Protein AF-Q0RI42-F1 (afdb_monomer_lite)

InterPro domains:
  IPR036388 Winged helix-like DNA-binding domain superfamily [G3DSA:1.10.10.10] (1-48)

Organism: Frankia alni (strain DSM 45986 / CECT 9034 / ACN14a) (NCBI:txid326424)

pLDDT: mean 71.89, std 14.5, range [38.53, 92.12]

Sequence (73 aa):
MAMAGRVRRSRYEHAEGLSLQQAQRDLRDLTTAGVLEPVGRTRARYYTAGPRFPQPALDIARTPMVLRNPYPD

Structure (mmCIF, N/CA/C/O backbone):
data_AF-Q0RI42-F1
#
_entry.id   AF-Q0RI42-F1
#
loop_
_atom_site.group_PDB
_atom_site.id
_atom_site.type_symbol
_atom_site.label_atom_id
_atom_site.label_alt_id
_atom_site.label_comp_id
_atom_site.label_asym_id
_atom_site.label_entity_id
_atom_site.label_seq_id
_atom_site.pdbx_PDB_ins_code
_atom_site.Cartn_x
_atom_site.Cartn_y
_atom_site.Cartn_z
_atom_site.occupancy
_atom_site.B_iso_or_equiv
_atom_site.auth_seq_id
_atom_site.auth_comp_id
_atom_site.auth_asym_id
_atom_site.auth_atom_id
_atom_site.pdbx_PDB_model_num
ATOM 1 N N . MET A 1 1 ? 16.146 -6.553 3.556 1.00 38.53 1 MET A N 1
ATOM 2 C CA . MET A 1 1 ? 15.187 -7.665 3.358 1.00 38.53 1 MET A CA 1
ATOM 3 C C . MET A 1 1 ? 13.828 -7.302 3.948 1.00 38.53 1 MET A C 1
ATOM 5 O O . MET A 1 1 ? 13.616 -7.558 5.123 1.00 38.53 1 MET A O 1
ATOM 9 N N . ALA A 1 2 ? 12.918 -6.686 3.189 1.00 43.59 2 ALA A N 1
ATOM 10 C CA . ALA A 1 2 ? 11.513 -6.563 3.601 1.00 43.59 2 ALA A CA 1
ATOM 11 C C . ALA A 1 2 ? 10.672 -5.974 2.465 1.00 43.59 2 ALA A C 1
ATOM 13 O O . ALA A 1 2 ? 10.674 -4.769 2.334 1.00 43.59 2 ALA A O 1
ATOM 14 N N . MET A 1 3 ? 9.954 -6.787 1.681 1.00 43.41 3 MET A N 1
ATOM 15 C CA . MET A 1 3 ? 8.741 -6.358 0.946 1.00 43.41 3 MET A CA 1
ATOM 16 C C . MET A 1 3 ? 7.819 -7.543 0.601 1.00 43.41 3 MET A C 1
ATOM 18 O O . MET A 1 3 ? 7.019 -7.459 -0.318 1.00 43.41 3 MET A O 1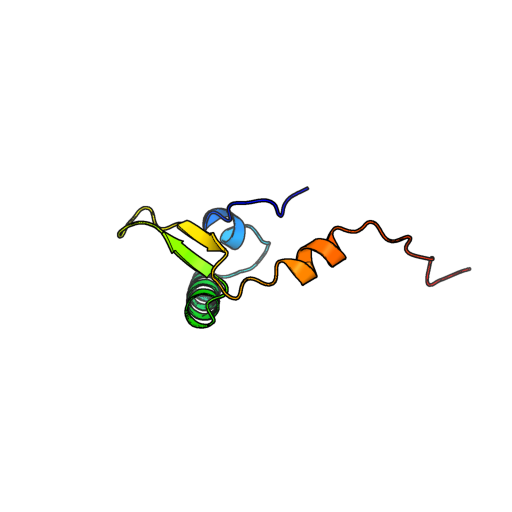
ATOM 22 N N . ALA A 1 4 ? 7.903 -8.686 1.287 1.00 45.03 4 ALA A N 1
ATOM 23 C CA . ALA A 1 4 ? 7.039 -9.833 1.000 1.00 45.03 4 ALA A CA 1
ATOM 24 C C . ALA A 1 4 ? 5.963 -9.995 2.088 1.00 45.03 4 ALA A C 1
ATOM 26 O O . ALA A 1 4 ? 6.227 -10.505 3.171 1.00 45.03 4 ALA A O 1
ATOM 27 N N . GLY A 1 5 ? 4.740 -9.543 1.797 1.00 52.38 5 GLY A N 1
ATOM 28 C CA . GLY A 1 5 ? 3.543 -10.308 2.169 1.00 52.38 5 GLY A CA 1
ATOM 29 C C . GLY A 1 5 ? 2.637 -9.820 3.304 1.00 52.38 5 GLY A C 1
ATOM 30 O O . GLY A 1 5 ? 1.508 -10.288 3.378 1.00 52.38 5 GLY A O 1
ATOM 31 N N . ARG A 1 6 ? 3.030 -8.888 4.181 1.00 49.50 6 ARG A N 1
ATOM 32 C CA . ARG A 1 6 ? 2.084 -8.312 5.164 1.00 49.50 6 ARG A CA 1
ATOM 33 C C . ARG A 1 6 ? 2.639 -7.039 5.782 1.00 49.50 6 ARG A C 1
ATOM 35 O O . ARG A 1 6 ? 3.621 -7.085 6.525 1.00 49.50 6 ARG A O 1
ATOM 42 N N . VAL A 1 7 ? 1.998 -5.908 5.506 1.00 53.81 7 VAL A N 1
ATOM 43 C CA . VAL A 1 7 ? 2.335 -4.642 6.159 1.00 53.81 7 VAL A CA 1
ATOM 44 C C . VAL A 1 7 ? 1.430 -4.486 7.376 1.00 53.81 7 VAL A C 1
ATOM 46 O O . VAL A 1 7 ? 0.230 -4.246 7.265 1.00 53.81 7 VAL A O 1
ATOM 49 N N . ARG A 1 8 ? 1.999 -4.684 8.568 1.00 57.56 8 ARG A N 1
ATOM 50 C CA . ARG A 1 8 ? 1.340 -4.295 9.818 1.00 57.56 8 ARG A CA 1
ATOM 51 C C . ARG A 1 8 ? 1.511 -2.791 10.002 1.00 57.56 8 ARG A C 1
ATOM 53 O O . ARG A 1 8 ? 2.599 -2.270 9.780 1.00 57.56 8 ARG A O 1
ATOM 60 N N . ARG A 1 9 ? 0.445 -2.130 10.458 1.00 53.50 9 ARG A N 1
ATOM 61 C CA . ARG A 1 9 ? 0.368 -0.691 10.768 1.00 53.50 9 ARG A CA 1
ATOM 62 C C . ARG A 1 9 ? 1.594 -0.151 11.524 1.00 53.50 9 ARG A C 1
ATOM 64 O O . ARG A 1 9 ? 2.074 0.924 11.196 1.00 53.50 9 ARG A O 1
ATOM 71 N N . SER A 1 10 ? 2.158 -0.943 12.436 1.00 49.97 10 SER A N 1
ATOM 72 C CA . SER A 1 10 ? 3.344 -0.575 13.220 1.00 49.97 10 SER A CA 1
ATOM 73 C C . SER A 1 10 ? 4.627 -0.374 12.402 1.00 49.97 10 SER A C 1
ATOM 75 O O . SER A 1 10 ? 5.533 0.296 12.875 1.00 49.97 10 SER A O 1
ATOM 77 N N . ARG A 1 11 ? 4.747 -0.929 11.184 1.00 55.62 11 ARG A N 1
ATOM 78 C CA . ARG A 1 11 ? 5.920 -0.686 10.319 1.00 55.62 11 ARG A CA 1
ATOM 79 C C . ARG A 1 11 ? 5.854 0.638 9.560 1.00 55.62 11 ARG A C 1
ATOM 81 O O . ARG A 1 11 ? 6.909 1.152 9.220 1.00 55.62 11 ARG A O 1
ATOM 88 N N . TYR A 1 12 ? 4.660 1.182 9.304 1.00 52.56 12 TYR A N 1
ATOM 89 C CA . TYR A 1 12 ? 4.527 2.527 8.725 1.00 52.56 12 TYR A CA 1
ATOM 90 C C . TYR A 1 12 ? 4.912 3.603 9.744 1.00 52.56 12 TYR A C 1
ATOM 92 O O . TYR A 1 12 ? 5.596 4.555 9.400 1.00 52.56 12 TYR A O 1
ATOM 100 N N . GLU A 1 13 ? 4.534 3.410 11.009 1.00 50.31 13 GLU A N 1
ATOM 101 C CA . GLU A 1 13 ? 4.872 4.323 12.112 1.00 50.31 13 GLU A CA 1
ATOM 102 C C . GLU A 1 13 ? 6.385 4.351 12.425 1.00 50.31 13 GLU A C 1
ATOM 104 O O . GLU A 1 13 ? 6.866 5.314 13.009 1.00 50.31 13 GLU A O 1
ATOM 109 N N . HIS A 1 14 ? 7.142 3.323 12.020 1.00 48.97 14 HIS A N 1
ATOM 110 C CA . HIS A 1 14 ? 8.584 3.190 12.283 1.00 48.97 14 HIS A CA 1
ATOM 111 C C . HIS A 1 14 ? 9.480 3.559 11.087 1.00 48.97 14 HIS A C 1
ATOM 113 O O . HIS A 1 14 ? 10.699 3.449 11.179 1.00 48.97 14 HIS A O 1
ATOM 119 N N . ALA A 1 15 ? 8.902 3.977 9.957 1.00 55.56 15 ALA A N 1
ATOM 120 C CA . ALA A 1 15 ? 9.660 4.576 8.864 1.00 55.56 15 ALA A CA 1
ATOM 121 C C . ALA A 1 15 ? 9.939 6.050 9.215 1.00 55.56 15 ALA A C 1
ATOM 123 O O . ALA A 1 15 ? 9.208 6.933 8.780 1.00 55.56 15 ALA A O 1
ATOM 124 N N . GLU A 1 16 ? 10.918 6.260 10.106 1.00 45.66 16 GLU A N 1
ATOM 125 C CA . GLU A 1 16 ? 11.638 7.506 10.447 1.00 45.66 16 GLU A CA 1
ATOM 126 C C . GLU A 1 16 ? 10.955 8.832 10.014 1.00 45.66 16 GLU A C 1
ATOM 128 O O . GLU A 1 16 ? 11.506 9.588 9.217 1.00 45.66 16 GLU A O 1
ATOM 133 N N . GLY A 1 17 ? 9.742 9.131 10.515 1.00 53.78 17 GLY A N 1
ATOM 134 C CA . GLY A 1 17 ? 9.137 10.472 10.390 1.00 53.78 17 GLY A CA 1
ATOM 135 C C . GLY A 1 17 ? 7.675 10.581 9.935 1.00 53.78 17 GLY A C 1
ATOM 136 O O . GLY A 1 17 ? 7.150 11.695 9.884 1.00 53.78 17 GLY A O 1
ATOM 137 N N . LEU A 1 18 ? 6.971 9.487 9.626 1.00 59.22 18 LEU A N 1
ATOM 138 C CA . LEU A 1 18 ? 5.542 9.586 9.294 1.00 59.22 18 LEU A CA 1
ATOM 139 C C . LEU A 1 18 ? 4.698 9.845 10.552 1.00 59.22 18 LEU A C 1
ATOM 141 O O . LEU A 1 18 ? 4.574 8.991 11.429 1.00 59.22 18 LEU A O 1
ATOM 145 N N . SER A 1 19 ? 4.075 11.026 10.628 1.00 75.69 19 SER A N 1
ATOM 146 C CA . SER A 1 19 ? 3.106 11.327 11.686 1.00 75.69 19 SER A CA 1
ATOM 147 C C . SER A 1 19 ? 1.918 10.361 11.624 1.00 75.69 19 SER A C 1
ATOM 149 O O . SER A 1 19 ? 1.533 9.883 10.554 1.00 75.69 19 SER A O 1
ATOM 151 N N . LEU A 1 20 ? 1.273 10.113 12.768 1.00 76.62 20 LEU A N 1
ATOM 152 C CA . LEU A 1 20 ? 0.095 9.241 12.847 1.00 76.62 20 LEU A CA 1
ATOM 153 C C . LEU A 1 20 ? -1.012 9.658 11.860 1.00 76.62 20 LEU A C 1
ATOM 155 O O . LEU A 1 20 ? -1.674 8.805 11.271 1.00 76.62 20 LEU A O 1
ATOM 159 N N . GLN A 1 21 ? -1.196 10.965 11.658 1.00 82.62 21 GLN A N 1
ATOM 160 C CA . GLN A 1 21 ? -2.184 11.495 10.717 1.00 82.62 21 GLN A CA 1
ATOM 161 C C . GLN A 1 21 ? -1.790 11.228 9.261 1.00 82.62 21 GLN A C 1
ATOM 163 O O . GLN A 1 21 ? -2.655 10.883 8.456 1.00 82.62 21 GLN A O 1
ATOM 168 N N . GLN A 1 22 ? -0.498 11.344 8.931 1.00 79.12 22 GLN A N 1
ATOM 169 C CA . GLN A 1 22 ? 0.002 11.040 7.592 1.00 79.12 22 GLN A CA 1
ATOM 170 C C . GLN A 1 22 ? -0.178 9.555 7.277 1.00 79.12 22 GLN A C 1
ATOM 172 O O . GLN A 1 22 ? -0.779 9.213 6.266 1.00 79.12 22 GLN A O 1
ATOM 177 N N . ALA A 1 23 ? 0.212 8.673 8.200 1.00 79.94 23 ALA A N 1
ATOM 178 C CA . ALA A 1 23 ? 0.034 7.235 8.025 1.00 79.94 23 ALA A CA 1
ATOM 179 C C . ALA A 1 23 ? -1.448 6.847 7.845 1.00 79.94 23 ALA A C 1
ATOM 181 O O . ALA A 1 23 ? -1.778 5.988 7.031 1.00 79.94 23 ALA A O 1
ATOM 182 N N . GLN A 1 24 ? -2.370 7.485 8.575 1.00 84.56 24 GLN A N 1
ATOM 183 C CA . GLN A 1 24 ? -3.809 7.246 8.408 1.00 84.56 24 GLN A CA 1
ATOM 184 C C . GLN A 1 24 ? -4.342 7.738 7.059 1.00 84.56 24 GLN A C 1
ATOM 186 O O . GLN A 1 24 ? -5.163 7.048 6.448 1.00 84.56 24 GLN A O 1
ATOM 191 N N . ARG A 1 25 ? -3.886 8.912 6.605 1.00 86.75 25 ARG A N 1
ATOM 192 C CA . ARG A 1 25 ? -4.238 9.471 5.296 1.00 86.75 25 ARG A CA 1
ATOM 193 C C . ARG A 1 25 ? -3.760 8.553 4.178 1.00 86.75 25 ARG A C 1
ATOM 195 O O . ARG A 1 25 ? -4.581 8.119 3.380 1.00 86.75 25 ARG A O 1
ATOM 202 N N . ASP A 1 26 ? -2.492 8.163 4.201 1.00 85.00 26 ASP A N 1
ATOM 203 C CA . ASP A 1 26 ? -1.902 7.305 3.174 1.00 85.00 26 ASP A CA 1
ATOM 204 C C . ASP A 1 26 ? -2.623 5.953 3.096 1.00 85.00 26 ASP A C 1
ATOM 206 O O . ASP A 1 26 ? -2.973 5.488 2.014 1.00 85.00 26 ASP A O 1
ATOM 210 N N . LEU A 1 27 ? -2.934 5.331 4.241 1.00 85.12 27 LEU A N 1
ATOM 211 C CA . LEU A 1 27 ? -3.691 4.074 4.269 1.00 85.12 27 LEU A CA 1
ATOM 212 C C . LEU A 1 27 ? -5.103 4.225 3.684 1.00 85.12 27 LEU A C 1
ATOM 214 O O . LEU A 1 27 ? -5.587 3.316 3.000 1.00 85.12 27 LEU A O 1
ATOM 218 N N . ARG A 1 28 ? -5.770 5.360 3.932 1.00 88.31 28 ARG A N 1
ATOM 219 C CA . ARG A 1 28 ? -7.077 5.668 3.338 1.00 88.31 28 ARG A CA 1
ATOM 220 C C . ARG A 1 28 ? -6.960 5.859 1.830 1.00 88.31 28 ARG A C 1
ATOM 222 O O . ARG A 1 28 ? -7.769 5.290 1.096 1.00 88.31 28 ARG A O 1
ATOM 229 N N . ASP A 1 29 ? -5.974 6.617 1.378 1.00 92.12 29 ASP A N 1
ATOM 230 C CA . ASP A 1 29 ? -5.788 6.950 -0.033 1.00 92.12 29 ASP A CA 1
ATOM 231 C C . ASP A 1 29 ? -5.419 5.697 -0.838 1.00 92.12 29 ASP A C 1
ATOM 233 O O . ASP A 1 29 ? -6.036 5.414 -1.863 1.00 92.12 29 ASP A O 1
ATOM 237 N N . LEU A 1 30 ? -4.524 4.857 -0.312 1.00 87.69 30 LEU A N 1
ATOM 238 C CA . LEU A 1 30 ? -4.149 3.575 -0.917 1.00 87.69 30 LEU A CA 1
ATOM 239 C C . LEU A 1 30 ? -5.311 2.574 -0.971 1.00 87.69 30 LEU A C 1
ATOM 241 O O . LEU A 1 30 ? -5.435 1.825 -1.942 1.00 87.69 30 LEU A O 1
ATOM 245 N N . THR A 1 31 ? -6.177 2.564 0.046 1.00 89.62 31 THR A N 1
ATOM 246 C CA . THR A 1 31 ? -7.396 1.740 0.031 1.00 89.62 31 THR A CA 1
ATOM 247 C C . THR A 1 31 ? -8.398 2.262 -0.998 1.00 89.62 31 THR A C 1
ATOM 249 O O . THR A 1 31 ? -8.958 1.493 -1.774 1.00 89.62 31 THR A O 1
ATOM 252 N N . THR A 1 32 ? -8.590 3.582 -1.050 1.00 91.00 32 THR A N 1
ATOM 253 C CA . THR A 1 32 ? -9.498 4.243 -2.002 1.00 91.00 32 THR A CA 1
ATOM 254 C C . THR A 1 32 ? -9.038 4.027 -3.446 1.00 91.00 32 THR A C 1
ATOM 256 O O . THR A 1 32 ? -9.855 3.788 -4.329 1.00 91.00 32 THR A O 1
ATOM 259 N N . ALA A 1 33 ? -7.725 4.030 -3.681 1.00 89.62 33 ALA A N 1
ATOM 260 C CA . ALA A 1 33 ? -7.118 3.732 -4.973 1.00 89.62 33 ALA A CA 1
ATOM 261 C C . ALA A 1 33 ? -7.133 2.232 -5.339 1.00 89.62 33 ALA A C 1
ATOM 263 O O . ALA A 1 33 ? -6.649 1.868 -6.412 1.00 89.62 33 ALA A O 1
ATOM 264 N N . GLY A 1 34 ? -7.643 1.349 -4.469 1.00 88.06 34 GLY A N 1
ATOM 265 C CA . GLY A 1 34 ? -7.694 -0.102 -4.685 1.00 88.06 34 GLY A CA 1
ATOM 266 C C . GLY A 1 34 ? -6.327 -0.793 -4.666 1.00 88.06 34 GLY A C 1
ATOM 267 O O . GLY A 1 34 ? -6.209 -1.943 -5.093 1.00 88.06 34 GLY A O 1
ATOM 268 N N . VAL A 1 35 ? -5.287 -0.094 -4.207 1.00 88.56 35 VAL A N 1
ATOM 269 C CA . VAL A 1 35 ? -3.929 -0.636 -4.057 1.00 88.56 35 VAL A CA 1
ATOM 270 C C . VAL A 1 35 ? -3.858 -1.525 -2.820 1.00 88.56 35 VAL A C 1
ATOM 272 O O . VAL A 1 35 ? -3.195 -2.560 -2.844 1.00 88.56 35 VAL A O 1
ATOM 275 N N . LEU A 1 36 ? -4.563 -1.146 -1.753 1.00 87.94 36 LEU A N 1
ATOM 276 C CA . LEU A 1 36 ? -4.700 -1.939 -0.536 1.00 87.94 36 LEU A CA 1
ATOM 277 C C . LEU A 1 36 ? -6.150 -2.359 -0.307 1.00 87.94 36 LEU A C 1
ATOM 279 O O . LEU A 1 36 ? -7.082 -1.628 -0.633 1.00 87.94 36 LEU A O 1
ATOM 283 N N . GLU A 1 37 ? -6.325 -3.515 0.321 1.00 87.81 37 GLU A N 1
ATOM 284 C CA . GLU A 1 37 ? -7.617 -4.017 0.773 1.00 87.81 37 GLU A CA 1
ATOM 285 C C . GLU A 1 37 ? -7.610 -4.191 2.302 1.00 87.81 37 GLU A C 1
ATOM 287 O O . GLU A 1 37 ? -6.707 -4.834 2.847 1.00 87.81 37 GLU A O 1
ATOM 292 N N . PRO A 1 38 ? -8.574 -3.603 3.035 1.00 86.50 38 PRO A N 1
ATOM 293 C CA . PRO A 1 38 ? -8.667 -3.757 4.477 1.00 86.50 38 PRO A CA 1
ATOM 294 C C . PRO A 1 38 ? -9.314 -5.099 4.830 1.00 86.50 38 PRO A C 1
ATOM 296 O O . PRO A 1 38 ? -10.449 -5.378 4.453 1.00 86.50 38 PRO A O 1
ATOM 299 N N . VAL A 1 39 ? -8.635 -5.894 5.650 1.00 84.81 39 VAL A N 1
ATOM 300 C CA . VAL A 1 39 ? -9.132 -7.182 6.137 1.00 84.81 39 VAL A CA 1
ATOM 301 C C . VAL A 1 39 ? -9.383 -7.122 7.643 1.00 84.81 39 VAL A C 1
ATOM 303 O O . VAL A 1 39 ? -8.541 -6.662 8.417 1.00 84.81 39 VAL A O 1
ATOM 306 N N . GLY A 1 40 ? -10.549 -7.618 8.066 1.00 82.12 40 GLY A N 1
ATOM 307 C CA . GLY A 1 40 ? -10.978 -7.689 9.467 1.00 82.12 40 GLY A CA 1
ATOM 308 C C . GLY A 1 40 ? -11.934 -6.568 9.898 1.00 82.12 40 GLY A C 1
ATOM 309 O O .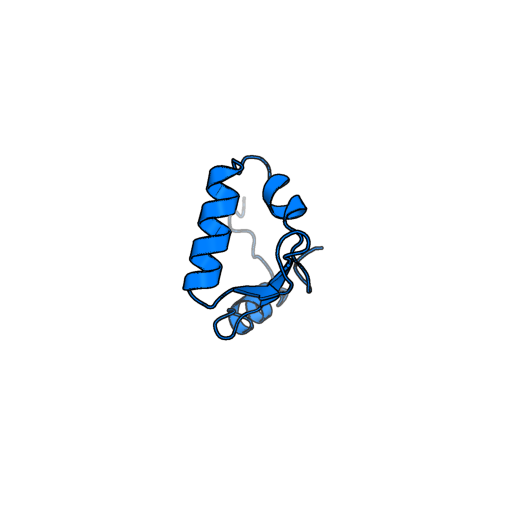 GLY A 1 40 ? -12.094 -5.545 9.233 1.00 82.12 40 GLY A O 1
ATOM 310 N N . ARG A 1 41 ? -12.598 -6.758 11.046 1.00 68.38 41 ARG A N 1
ATOM 311 C CA . ARG A 1 41 ? -13.515 -5.770 11.640 1.00 68.38 41 ARG A CA 1
ATOM 312 C C . ARG A 1 41 ? -12.821 -5.007 12.776 1.00 68.38 41 ARG A C 1
ATOM 314 O O . ARG A 1 41 ? -12.044 -5.573 13.542 1.00 68.38 41 ARG A O 1
ATOM 321 N N . THR A 1 42 ? -13.092 -3.700 12.830 1.00 66.56 42 THR A N 1
ATOM 322 C CA . THR A 1 42 ? -12.709 -2.755 13.90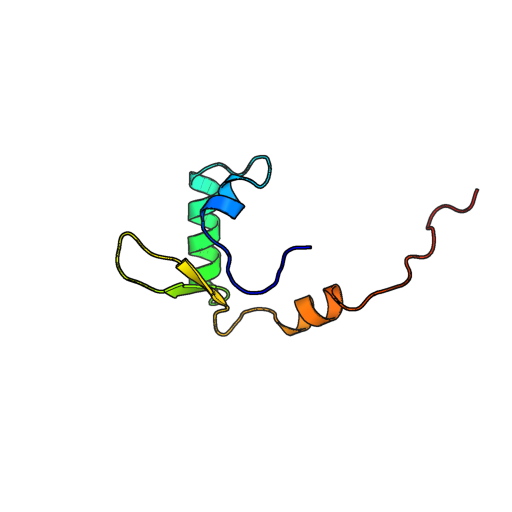3 1.00 66.56 42 THR A CA 1
ATOM 323 C C . THR A 1 42 ? -11.234 -2.767 14.339 1.00 66.56 42 THR A C 1
ATOM 325 O O . THR A 1 42 ? -10.442 -2.015 13.776 1.00 66.56 42 THR A O 1
ATOM 328 N N . ARG A 1 43 ? -10.855 -3.553 15.355 1.00 53.00 43 ARG A N 1
ATOM 329 C CA . ARG A 1 43 ? -9.586 -3.402 16.104 1.00 53.00 43 ARG A CA 1
ATOM 330 C C . ARG A 1 43 ? -8.402 -4.204 15.551 1.00 53.00 43 ARG A C 1
ATOM 332 O O . ARG A 1 43 ? -7.267 -3.916 15.910 1.00 53.00 43 ARG A O 1
ATOM 339 N N . ALA A 1 44 ? -8.654 -5.167 14.665 1.00 58.44 44 ALA A N 1
ATOM 340 C CA . ALA A 1 44 ? -7.630 -6.034 14.073 1.00 58.44 44 ALA A CA 1
ATOM 341 C C . ALA A 1 44 ? -7.466 -5.814 12.560 1.00 58.44 44 ALA A C 1
ATOM 343 O O . ALA A 1 44 ? -7.104 -6.741 11.838 1.00 58.44 44 ALA A O 1
ATOM 344 N N . ARG A 1 45 ? -7.756 -4.600 12.067 1.00 74.88 45 ARG A N 1
ATOM 345 C CA . ARG A 1 45 ? -7.624 -4.291 10.639 1.00 74.88 45 ARG A CA 1
ATOM 346 C C . ARG A 1 45 ? -6.165 -4.401 10.208 1.00 74.88 45 ARG A C 1
ATOM 348 O O . ARG A 1 45 ? -5.305 -3.676 10.711 1.00 74.88 45 ARG A O 1
ATOM 355 N N . TYR A 1 46 ? -5.907 -5.296 9.267 1.00 80.44 46 TYR A N 1
ATOM 356 C CA . TYR A 1 46 ? -4.655 -5.357 8.522 1.00 80.44 46 TYR A CA 1
ATOM 357 C C . TYR A 1 46 ? -4.949 -5.132 7.043 1.00 80.44 46 TYR A C 1
ATOM 359 O O . TYR A 1 46 ? -6.074 -5.338 6.601 1.00 80.44 46 TYR A O 1
ATOM 367 N N . TYR A 1 47 ? -3.950 -4.690 6.287 1.00 82.88 47 TYR A N 1
ATOM 368 C CA . TYR A 1 47 ? -4.111 -4.384 4.869 1.00 82.88 47 TYR A CA 1
ATOM 369 C C . TYR A 1 47 ? -3.400 -5.445 4.027 1.00 82.88 47 TYR A C 1
ATOM 371 O O . TYR A 1 47 ? -2.271 -5.839 4.342 1.00 82.88 47 TYR A O 1
ATOM 379 N N . THR A 1 48 ? -4.068 -5.927 2.984 1.00 86.62 48 THR A N 1
ATOM 380 C CA . THR A 1 48 ? -3.519 -6.837 1.969 1.00 86.62 48 THR A CA 1
ATOM 381 C C . THR A 1 48 ? -3.396 -6.121 0.628 1.00 86.62 48 THR A C 1
ATOM 383 O O . THR A 1 48 ? -3.899 -5.011 0.467 1.00 86.62 48 THR A O 1
ATOM 386 N N . ALA A 1 49 ? -2.686 -6.729 -0.325 1.00 85.81 49 ALA A N 1
ATOM 387 C CA . ALA A 1 49 ? -2.645 -6.238 -1.699 1.00 85.81 49 ALA A CA 1
ATOM 388 C C . ALA A 1 49 ? -4.064 -6.247 -2.284 1.00 85.81 49 ALA A C 1
ATOM 390 O O . ALA A 1 49 ? -4.727 -7.282 -2.254 1.00 85.81 49 ALA A O 1
ATOM 391 N N . GLY A 1 50 ? -4.519 -5.091 -2.762 1.00 86.88 50 GLY A N 1
ATOM 392 C CA . GLY A 1 50 ? -5.787 -4.947 -3.46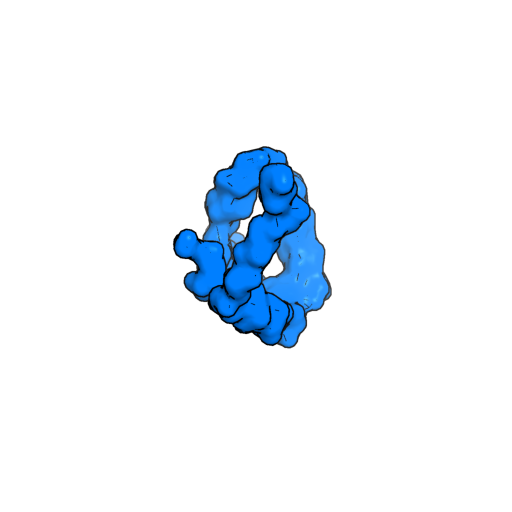4 1.00 86.88 50 GLY A CA 1
ATOM 393 C C . GLY A 1 50 ? -5.655 -5.250 -4.962 1.00 86.88 50 GLY A C 1
ATOM 394 O O . GLY A 1 50 ? -4.556 -5.512 -5.460 1.00 86.88 50 GLY A O 1
ATOM 395 N N . PRO A 1 51 ? -6.756 -5.174 -5.724 1.00 85.62 51 PRO A N 1
ATOM 396 C CA . PRO A 1 51 ? -6.781 -5.536 -7.143 1.00 85.62 51 PRO A CA 1
ATOM 397 C C . PRO A 1 51 ? -5.891 -4.653 -8.031 1.00 85.62 51 PRO A C 1
ATOM 399 O O . PRO A 1 51 ? -5.511 -5.068 -9.121 1.00 85.62 51 PRO A O 1
ATOM 402 N N . ARG A 1 52 ? -5.552 -3.436 -7.585 1.00 84.81 52 ARG A N 1
ATOM 403 C CA . ARG A 1 52 ? -4.676 -2.501 -8.314 1.00 84.81 52 ARG A CA 1
ATOM 404 C C . ARG A 1 52 ? -3.256 -2.467 -7.755 1.00 84.81 52 ARG A C 1
ATOM 406 O O . ARG A 1 52 ? -2.503 -1.536 -8.040 1.00 84.81 52 ARG A O 1
ATOM 413 N N . PHE A 1 53 ? -2.888 -3.445 -6.930 1.00 84.31 53 PHE A N 1
ATOM 414 C CA . PHE A 1 53 ? -1.547 -3.525 -6.374 1.00 84.31 53 PHE A CA 1
ATOM 415 C C . PHE A 1 53 ? -0.512 -3.728 -7.498 1.00 84.31 53 PHE A C 1
ATOM 417 O O . PHE A 1 53 ? -0.678 -4.636 -8.317 1.00 84.31 53 PHE A O 1
ATOM 424 N N . PRO A 1 54 ? 0.558 -2.912 -7.572 1.00 80.81 54 PRO A N 1
ATOM 425 C CA . PRO A 1 54 ? 1.497 -2.914 -8.693 1.00 80.81 54 PRO A CA 1
ATOM 426 C C . PRO A 1 54 ? 2.524 -4.050 -8.567 1.00 80.81 54 PRO A C 1
ATOM 428 O O . PRO A 1 54 ? 3.731 -3.818 -8.493 1.00 80.81 54 PRO A O 1
ATOM 431 N N . GLN A 1 55 ? 2.041 -5.293 -8.553 1.00 76.06 55 GLN A N 1
ATOM 432 C CA . GLN A 1 55 ? 2.877 -6.489 -8.478 1.00 76.06 55 GLN A CA 1
ATOM 433 C C . GLN A 1 55 ? 3.981 -6.514 -9.557 1.00 76.06 55 GLN A C 1
ATOM 435 O O . GLN A 1 55 ? 5.137 -6.713 -9.183 1.00 76.06 55 GLN A O 1
ATOM 440 N N . PRO A 1 56 ? 3.710 -6.178 -10.838 1.00 73.19 56 PRO A N 1
ATOM 441 C CA . PRO A 1 56 ? 4.747 -6.191 -11.872 1.00 73.19 56 PRO A CA 1
ATOM 442 C C . PRO A 1 56 ? 5.895 -5.208 -11.605 1.00 73.19 56 PRO A C 1
ATOM 444 O O . PRO A 1 56 ? 7.054 -5.511 -11.872 1.00 73.19 56 PRO A O 1
ATOM 447 N N . ALA A 1 57 ? 5.595 -4.033 -11.041 1.00 69.19 57 ALA A N 1
ATOM 448 C CA . ALA A 1 57 ? 6.621 -3.044 -10.713 1.00 69.19 57 ALA A CA 1
ATOM 449 C C . ALA A 1 57 ? 7.535 -3.539 -9.580 1.00 69.19 57 ALA A C 1
ATOM 451 O O . ALA A 1 57 ? 8.741 -3.296 -9.600 1.00 69.19 57 ALA A O 1
ATOM 452 N N . LEU A 1 58 ? 6.974 -4.270 -8.610 1.00 74.38 58 LEU A N 1
ATOM 453 C CA . LEU A 1 58 ? 7.752 -4.898 -7.543 1.00 74.38 58 LEU A CA 1
ATOM 454 C C . LEU A 1 58 ? 8.605 -6.056 -8.053 1.00 74.38 58 LEU A C 1
ATOM 456 O O . LEU A 1 58 ? 9.722 -6.225 -7.570 1.00 74.38 58 LEU A O 1
ATOM 460 N N . ASP A 1 59 ? 8.110 -6.830 -9.013 1.00 73.12 59 ASP A N 1
ATOM 461 C CA . ASP A 1 59 ? 8.874 -7.922 -9.615 1.00 73.12 59 ASP A CA 1
ATOM 462 C C . ASP A 1 59 ? 10.096 -7.375 -10.374 1.00 73.12 59 ASP A C 1
ATOM 464 O O . ASP A 1 59 ? 11.211 -7.876 -10.211 1.00 73.12 59 ASP A O 1
ATOM 468 N N . ILE A 1 60 ? 9.927 -6.260 -11.097 1.00 71.88 60 ILE A N 1
ATOM 469 C CA . ILE A 1 60 ? 11.034 -5.529 -11.735 1.00 71.88 60 ILE A CA 1
ATOM 470 C C . ILE A 1 60 ? 12.006 -4.986 -10.684 1.00 71.88 60 ILE A C 1
ATOM 472 O O . ILE A 1 60 ? 13.206 -5.213 -10.786 1.00 71.88 60 ILE A O 1
ATOM 476 N N . ALA A 1 61 ? 11.515 -4.315 -9.639 1.00 67.12 61 ALA A N 1
ATOM 477 C CA . ALA A 1 61 ? 12.374 -3.757 -8.591 1.00 67.12 61 ALA A CA 1
ATOM 478 C C . ALA A 1 61 ? 13.163 -4.829 -7.813 1.00 67.12 61 ALA A C 1
ATOM 480 O O . ALA A 1 61 ? 14.239 -4.555 -7.286 1.00 67.12 61 ALA A O 1
ATOM 481 N N . ARG A 1 62 ? 12.630 -6.052 -7.721 1.00 73.44 62 ARG A N 1
ATOM 482 C CA . ARG A 1 62 ? 13.306 -7.204 -7.107 1.00 73.44 62 ARG A CA 1
ATOM 483 C C . ARG A 1 62 ? 14.276 -7.906 -8.041 1.00 73.44 62 ARG A C 1
ATOM 485 O O . ARG A 1 62 ? 15.056 -8.727 -7.561 1.00 73.44 62 ARG A O 1
ATOM 492 N N . THR A 1 63 ? 14.218 -7.616 -9.336 1.00 72.25 63 THR A N 1
ATOM 493 C CA . THR A 1 63 ? 15.173 -8.145 -10.302 1.00 72.25 63 THR A CA 1
ATOM 494 C C . THR A 1 63 ? 16.536 -7.519 -9.998 1.00 72.25 63 THR A C 1
ATOM 496 O O . THR A 1 63 ? 16.670 -6.296 -10.076 1.00 72.25 63 THR A O 1
ATOM 499 N N . PRO A 1 64 ? 17.555 -8.312 -9.613 1.00 73.31 64 PRO A N 1
ATOM 500 C CA . PRO A 1 64 ? 18.884 -7.779 -9.350 1.00 73.31 64 PRO A CA 1
ATOM 501 C C . PRO A 1 64 ? 19.435 -7.132 -10.624 1.00 73.31 64 PRO A C 1
ATOM 503 O O . PRO A 1 64 ? 19.583 -7.804 -11.643 1.00 73.31 64 PRO A O 1
ATOM 506 N N . MET A 1 65 ? 19.739 -5.835 -10.571 1.00 73.81 65 MET A N 1
ATOM 507 C CA . MET A 1 65 ? 20.403 -5.124 -11.663 1.00 73.81 65 MET A CA 1
ATOM 508 C C . MET A 1 65 ? 21.806 -4.701 -11.235 1.00 73.81 65 MET A C 1
ATOM 510 O O . MET A 1 65 ? 22.019 -4.269 -10.101 1.00 73.81 65 MET A O 1
ATOM 514 N N . VAL A 1 66 ? 22.767 -4.813 -12.150 1.00 76.94 66 VAL A N 1
ATOM 515 C CA . VAL A 1 66 ? 24.125 -4.315 -11.924 1.00 76.94 66 VAL A CA 1
ATOM 516 C C . VAL A 1 66 ? 24.098 -2.794 -12.037 1.00 76.94 66 VAL A C 1
ATOM 518 O O . VAL A 1 66 ? 23.946 -2.249 -13.129 1.00 76.94 66 VAL A O 1
ATOM 521 N N . LEU A 1 67 ? 24.251 -2.105 -10.907 1.00 72.94 67 LEU A N 1
ATOM 522 C CA . LEU A 1 67 ? 24.479 -0.664 -10.885 1.00 72.94 67 LEU A CA 1
ATOM 523 C C . LEU 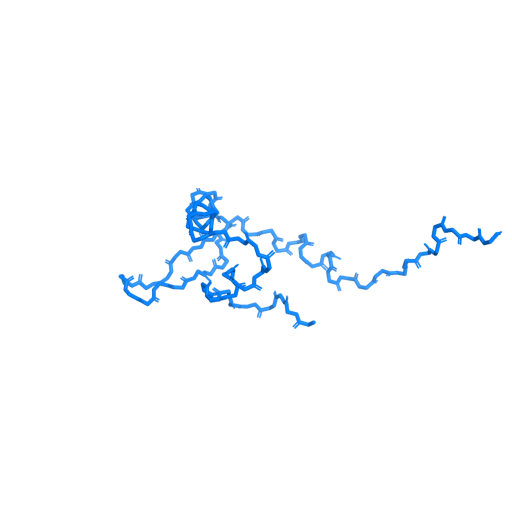A 1 67 ? 25.911 -0.400 -11.365 1.00 72.94 67 LEU A C 1
ATOM 525 O O . LEU A 1 67 ? 26.875 -0.789 -10.706 1.00 72.94 67 LEU A O 1
ATOM 529 N N . ARG A 1 68 ? 26.063 0.233 -12.532 1.00 76.06 68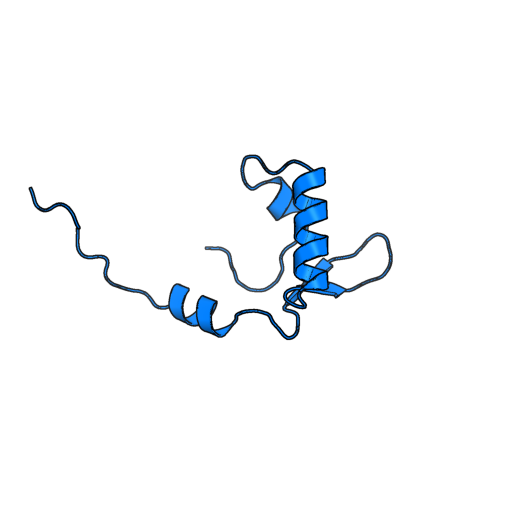 ARG A N 1
ATOM 530 C CA . ARG A 1 68 ? 27.366 0.753 -12.973 1.00 76.06 68 ARG A CA 1
ATOM 531 C C . ARG A 1 68 ? 27.649 2.037 -12.200 1.00 76.06 68 ARG A C 1
ATOM 533 O O . ARG A 1 68 ? 26.761 2.880 -12.110 1.00 76.06 68 ARG A O 1
ATOM 540 N N . ASN A 1 69 ? 28.855 2.160 -11.642 1.00 74.12 69 ASN A N 1
ATOM 541 C CA . ASN A 1 69 ? 29.263 3.341 -10.883 1.00 74.12 69 ASN A CA 1
ATOM 542 C C . ASN A 1 69 ? 29.101 4.605 -11.760 1.00 74.12 69 ASN A C 1
ATOM 544 O O . ASN A 1 69 ? 29.774 4.692 -12.789 1.00 74.12 69 ASN A O 1
ATOM 548 N N . PRO A 1 70 ? 28.216 5.555 -11.397 1.00 72.44 70 PRO A N 1
ATOM 549 C CA . PRO A 1 70 ? 27.987 6.763 -12.186 1.00 72.44 70 PRO A CA 1
ATOM 550 C C . PRO A 1 70 ? 29.103 7.808 -12.041 1.00 72.44 70 PRO A C 1
ATOM 552 O O . PRO A 1 70 ? 29.080 8.804 -12.759 1.00 72.44 70 PRO A O 1
ATOM 555 N N . TYR A 1 71 ? 30.077 7.577 -11.156 1.00 71.81 71 TYR A N 1
ATOM 556 C CA . TYR A 1 71 ? 31.235 8.442 -10.945 1.00 71.81 71 TYR A CA 1
ATOM 557 C C . TYR A 1 71 ? 32.524 7.612 -11.022 1.00 71.81 71 TYR A C 1
ATOM 559 O O . TYR A 1 71 ? 33.015 7.141 -9.993 1.00 71.81 71 TYR A O 1
ATOM 567 N N . PRO A 1 72 ? 33.040 7.338 -12.231 1.00 68.75 72 PRO A N 1
ATOM 568 C CA . PRO A 1 72 ? 34.436 6.944 -12.370 1.00 68.75 72 PRO A CA 1
ATOM 569 C C . PRO A 1 72 ? 35.326 8.138 -11.974 1.00 68.75 72 PRO A C 1
ATOM 571 O O . PRO A 1 72 ? 34.958 9.272 -12.282 1.00 68.75 72 PRO A O 1
ATOM 574 N N . ASP A 1 73 ? 36.422 7.867 -11.256 1.00 69.31 73 ASP A N 1
ATOM 575 C CA . ASP A 1 73 ? 37.407 8.874 -10.810 1.00 69.31 73 ASP A CA 1
ATOM 576 C C . ASP A 1 73 ? 37.896 9.796 -11.944 1.00 69.31 73 ASP A C 1
ATOM 578 O O . ASP A 1 73 ? 38.079 9.299 -13.084 1.00 69.31 73 ASP A O 1
#

Radius of gyration: 15.96 Å; chains: 1; bounding box: 51×22×29 Å

Foldseek 3Di:
DDDDDWDDLVVVVPPPDQDPVNSVVVVVVCVVVQQWDWDDDDPPTTIGGGPPNPVVVVVVVPPDDDDDPPDDD

Secondary structure (DSSP, 8-state):
---SS-B-HHHHTTSTT--HHHHHHHHHHHHHTTSEEEESSGGG-EEEE-TT--HHHHHHHHS------S---